Protein AF-A0A971WKT7-F1 (afdb_monomer)

Mean predicted aligned error: 13.65 Å

Foldseek 3Di:
DDDDDPPPPPPPPDPPPDPPPDDDVCCCQPNPNDPVLVVVLVVLVVVCVVVVVDAAAEEAEQEDAVDPVSVSNVVSVVSCCVPDPGDYHYDYDYDDCPVPPDPPVRVVVVVD

Secondary structure (DSSP, 8-state):
------------------------HHHHHHS---HHHHHHHHHHHHHHHHTT---TT-EEEEE--SSHHHHHHHHHHHHHHHHSS---EEEEE----TTSPPPHHHHHHHT-

pLDDT: mean 78.53, std 17.8, range [31.92, 97.06]

Nearest PDB structures (foldseek):
  1d6n-assembly1_B  TM=6.398E-01  e=1.473E-01  Homo sapiens
  4ran-assembly1_C  TM=5.803E-01  e=1.684E-01  Homo sapiens
  2jbh-assembly1_A-2  TM=5.579E-01  e=1.377E-01  Homo sapiens
  4ijq-assembly1_A  TM=5.772E-01  e=2.353E-01  Homo sapiens
  5bsk-assembly1_D  TM=5.522E-01  e=8.392E-01  Homo sapiens

Structure (mmCIF, N/CA/C/O backbone):
data_AF-A0A971WKT7-F1
#
_entry.id   AF-A0A971WKT7-F1
#
loop_
_atom_site.group_PDB
_atom_site.id
_atom_site.type_symbol
_atom_site.label_atom_id
_atom_site.label_alt_id
_atom_site.label_comp_id
_atom_site.label_asym_id
_atom_site.label_entity_id
_atom_site.label_seq_id
_atom_site.pdbx_PDB_ins_code
_atom_site.Cartn_x
_atom_site.Cartn_y
_atom_site.Cartn_z
_atom_site.occupancy
_atom_site.B_iso_or_equiv
_atom_site.auth_seq_id
_atom_site.auth_comp_id
_atom_site.auth_asym_id
_atom_site.auth_atom_id
_atom_site.pdbx_PDB_model_num
ATOM 1 N N . MET A 1 1 ? 67.780 -7.433 33.892 1.00 41.50 1 MET A N 1
ATOM 2 C CA . MET A 1 1 ? 67.416 -8.647 33.130 1.00 41.50 1 MET A CA 1
ATOM 3 C C . MET A 1 1 ? 66.426 -9.408 33.994 1.00 41.50 1 MET A C 1
ATOM 5 O O . MET A 1 1 ? 66.825 -9.825 35.065 1.00 41.50 1 MET A O 1
ATOM 9 N N . ASN A 1 2 ? 65.127 -9.463 33.709 1.00 31.92 2 ASN A N 1
ATOM 10 C CA . ASN A 1 2 ? 64.453 -9.493 32.412 1.00 31.92 2 ASN A CA 1
ATOM 11 C C . ASN A 1 2 ? 63.152 -8.670 32.447 1.00 31.92 2 ASN A C 1
ATOM 13 O O . ASN A 1 2 ? 62.370 -8.801 33.381 1.00 31.92 2 ASN A O 1
ATOM 17 N N . ASN A 1 3 ? 62.950 -7.832 31.425 1.00 37.56 3 ASN A N 1
ATOM 18 C CA . ASN A 1 3 ? 61.650 -7.255 31.089 1.00 37.56 3 ASN A CA 1
ATOM 19 C C . ASN A 1 3 ? 60.858 -8.331 30.342 1.00 37.56 3 ASN A C 1
ATOM 21 O O . ASN A 1 3 ? 61.210 -8.657 29.207 1.00 37.56 3 ASN A O 1
ATOM 25 N N . GLU A 1 4 ? 59.807 -8.869 30.951 1.00 45.12 4 GLU A N 1
ATOM 26 C CA . GLU A 1 4 ? 58.805 -9.639 30.218 1.00 45.12 4 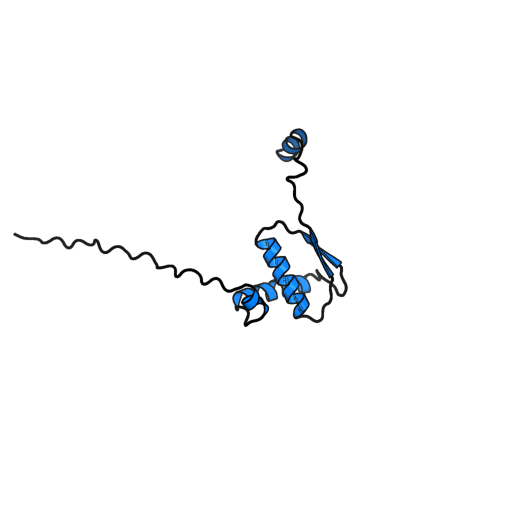GLU A CA 1
ATOM 27 C C . GLU A 1 4 ? 57.787 -8.664 29.624 1.00 45.12 4 GLU A C 1
ATOM 29 O O . GLU A 1 4 ? 57.095 -7.926 30.324 1.00 45.12 4 GLU A O 1
ATOM 34 N N . PHE A 1 5 ? 57.779 -8.610 28.296 1.00 43.50 5 PHE A N 1
ATOM 35 C CA . PHE A 1 5 ? 56.842 -7.844 27.494 1.00 43.50 5 PHE A CA 1
ATOM 36 C C . PHE A 1 5 ? 55.420 -8.366 27.732 1.00 43.50 5 PHE A C 1
ATOM 38 O O . PHE A 1 5 ? 55.121 -9.528 27.462 1.00 43.50 5 PHE A O 1
ATOM 45 N N . ILE A 1 6 ? 54.534 -7.496 28.217 1.00 48.16 6 ILE A N 1
ATOM 46 C CA . ILE A 1 6 ? 53.091 -7.738 28.222 1.00 48.16 6 ILE A CA 1
ATOM 47 C C . ILE A 1 6 ? 52.623 -7.632 26.765 1.00 48.16 6 ILE A C 1
ATOM 49 O O . ILE A 1 6 ? 52.481 -6.531 26.232 1.00 48.16 6 ILE A O 1
ATOM 53 N N . ASN A 1 7 ? 52.429 -8.774 26.104 1.00 43.47 7 ASN A N 1
ATOM 54 C CA . ASN A 1 7 ? 51.793 -8.833 24.790 1.00 43.47 7 ASN A CA 1
ATOM 55 C C . ASN A 1 7 ? 50.299 -8.519 24.950 1.00 43.47 7 ASN A C 1
ATOM 57 O O . ASN A 1 7 ? 49.538 -9.325 25.483 1.00 43.47 7 ASN A O 1
ATOM 61 N N . ASN A 1 8 ? 49.881 -7.343 24.479 1.00 51.91 8 ASN A N 1
ATOM 62 C CA . ASN A 1 8 ? 48.479 -6.931 24.369 1.00 51.91 8 ASN A CA 1
ATOM 63 C C . ASN A 1 8 ? 47.825 -7.511 23.101 1.00 51.91 8 ASN A C 1
ATOM 65 O O . ASN A 1 8 ? 47.218 -6.779 22.325 1.00 51.91 8 ASN A O 1
ATOM 69 N N . ASP A 1 9 ? 47.925 -8.825 22.909 1.00 53.88 9 ASP A N 1
ATOM 70 C CA . ASP A 1 9 ? 47.273 -9.544 21.807 1.00 53.88 9 ASP A CA 1
ATOM 71 C C . ASP A 1 9 ? 46.014 -10.269 22.298 1.00 53.88 9 ASP A C 1
ATOM 73 O O . ASP A 1 9 ? 45.772 -11.432 21.980 1.00 53.88 9 ASP A O 1
ATOM 77 N N . THR A 1 10 ? 45.189 -9.588 23.097 1.00 53.12 10 THR A N 1
ATOM 78 C CA . THR A 1 10 ? 43.799 -10.016 23.269 1.00 53.12 10 THR A CA 1
ATOM 79 C C . THR A 1 10 ? 43.060 -9.587 22.005 1.00 53.12 10 THR A C 1
ATOM 81 O O . THR A 1 10 ? 42.936 -8.379 21.778 1.00 53.12 10 THR A O 1
ATOM 84 N N . PRO A 1 11 ? 42.559 -10.511 21.166 1.00 43.59 11 PRO A N 1
ATOM 85 C CA . PRO A 1 11 ? 41.727 -10.124 20.040 1.00 43.59 11 PRO A CA 1
ATOM 86 C C . PRO A 1 11 ? 40.529 -9.366 20.604 1.00 43.59 11 PRO A C 1
ATOM 88 O O . PRO A 1 11 ? 39.839 -9.874 21.492 1.00 43.59 11 PRO A O 1
ATOM 91 N N . LEU A 1 12 ? 40.284 -8.150 20.112 1.00 49.31 12 LEU A N 1
ATOM 92 C CA . LEU A 1 12 ? 38.990 -7.508 20.292 1.00 49.31 12 LEU A CA 1
ATOM 93 C C . LEU A 1 12 ? 37.963 -8.498 19.747 1.00 49.31 12 LEU A C 1
ATOM 95 O O . LEU A 1 12 ? 37.916 -8.732 18.541 1.00 49.31 12 LEU A O 1
ATOM 99 N N . THR A 1 13 ? 37.210 -9.146 20.635 1.00 53.44 13 THR A N 1
ATOM 100 C CA . THR A 1 13 ? 36.117 -10.021 20.230 1.00 53.44 13 THR A CA 1
ATOM 101 C C . THR A 1 13 ? 35.190 -9.174 19.380 1.00 53.44 13 THR A C 1
ATOM 103 O O . THR A 1 13 ? 34.610 -8.208 19.886 1.00 53.44 13 THR A O 1
ATOM 106 N N . GLU A 1 14 ? 35.105 -9.496 18.090 1.00 52.12 14 GLU A N 1
ATOM 107 C CA . GLU A 1 14 ? 34.116 -8.913 17.196 1.00 52.12 14 GLU A CA 1
ATOM 108 C C . GLU A 1 14 ? 32.759 -8.956 17.909 1.00 52.12 14 GLU A C 1
ATOM 110 O O . GLU A 1 14 ? 32.457 -9.970 18.555 1.00 52.12 14 GLU A O 1
ATOM 115 N N . PRO A 1 15 ? 31.953 -7.877 17.866 1.00 50.94 15 PRO A N 1
ATOM 116 C CA . PRO A 1 15 ? 30.615 -7.924 18.427 1.00 50.94 15 PRO A CA 1
ATOM 117 C C . PRO A 1 15 ? 29.917 -9.120 17.789 1.00 50.94 15 PRO A C 1
ATOM 119 O O . PRO A 1 15 ? 29.717 -9.154 16.573 1.00 50.94 15 PRO A O 1
ATOM 122 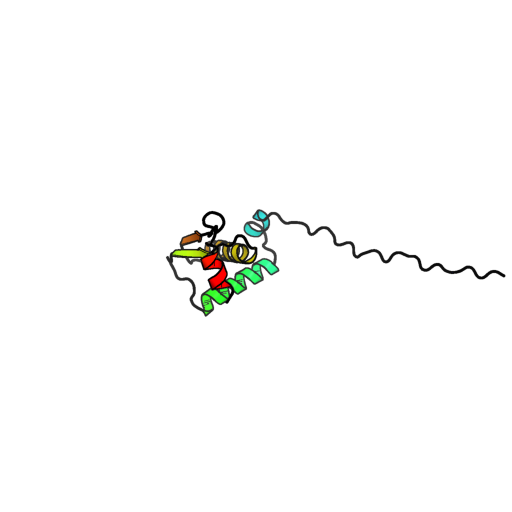N N . GLN A 1 16 ? 29.616 -10.133 18.605 1.00 48.66 16 GLN A N 1
ATOM 123 C CA . GLN A 1 16 ? 28.863 -11.287 18.157 1.00 48.66 16 GLN A CA 1
ATOM 124 C C . GLN A 1 16 ? 27.473 -10.775 17.802 1.00 48.66 16 GLN A C 1
ATOM 126 O O . GLN A 1 16 ? 26.606 -10.627 18.660 1.00 48.66 16 GLN A O 1
ATOM 131 N N . ASN A 1 17 ? 27.289 -10.428 16.531 1.00 55.09 17 ASN A N 1
ATOM 132 C CA . ASN A 1 17 ? 25.982 -10.212 15.953 1.00 55.09 17 ASN A CA 1
ATOM 133 C C . ASN A 1 17 ? 25.274 -11.564 16.050 1.00 55.09 17 ASN A C 1
ATOM 135 O O . ASN A 1 17 ? 25.490 -12.438 15.208 1.00 55.09 17 ASN A O 1
ATOM 139 N N . GLU A 1 18 ? 24.490 -11.762 17.114 1.00 56.88 18 GLU A N 1
ATOM 140 C CA . GLU A 1 18 ? 23.548 -12.874 17.183 1.00 56.88 18 GLU A CA 1
ATOM 141 C C . GLU A 1 18 ? 22.792 -12.916 15.850 1.00 56.88 18 GLU A C 1
ATOM 143 O O . GLU A 1 18 ? 22.343 -11.867 15.369 1.00 56.88 18 GLU A O 1
ATOM 148 N N . PRO A 1 19 ? 22.682 -14.090 15.207 1.00 51.09 19 PRO A N 1
ATOM 149 C CA . PRO A 1 19 ? 22.010 -14.188 13.927 1.00 51.09 19 PRO A CA 1
ATOM 150 C C . PRO A 1 19 ? 20.582 -13.685 14.113 1.00 51.09 19 PRO A C 1
ATOM 152 O O . PRO A 1 19 ? 19.813 -14.263 14.881 1.00 51.09 19 PRO A O 1
ATOM 155 N N . GLU A 1 20 ? 20.254 -12.587 13.429 1.00 59.88 20 GLU A N 1
ATOM 156 C CA . GLU A 1 20 ? 18.939 -11.957 13.457 1.00 59.88 20 GLU A CA 1
ATOM 157 C C . GLU A 1 20 ? 17.871 -13.044 13.294 1.00 59.88 20 GLU A C 1
ATOM 159 O O . GLU A 1 20 ? 17.747 -13.679 12.239 1.00 59.88 20 GLU A O 1
ATOM 164 N N . LYS A 1 21 ? 17.148 -13.332 14.381 1.00 63.03 21 LYS A N 1
ATOM 165 C CA . LYS A 1 21 ? 16.188 -14.430 14.428 1.00 63.03 21 LYS A CA 1
ATOM 166 C C . LYS A 1 21 ? 15.050 -14.090 13.472 1.00 63.03 21 LYS A C 1
ATOM 168 O O . LYS A 1 21 ? 14.174 -13.287 13.785 1.00 63.03 21 LYS A O 1
ATOM 173 N N . LYS A 1 22 ? 15.083 -14.675 12.273 1.00 58.38 22 LYS A N 1
ATOM 174 C CA . LYS A 1 22 ? 14.074 -14.440 11.236 1.00 58.38 22 LYS A CA 1
ATOM 175 C C . LYS A 1 22 ? 12.725 -14.950 11.732 1.00 58.38 22 LYS A C 1
ATOM 177 O O . LYS A 1 22 ? 12.472 -16.152 11.728 1.00 58.38 22 LYS A O 1
ATOM 182 N N . HIS A 1 23 ? 11.865 -14.034 12.161 1.00 63.38 23 HIS A N 1
ATOM 183 C CA . HIS A 1 23 ? 10.487 -14.361 12.500 1.00 63.38 23 HIS A CA 1
ATOM 184 C C . HIS A 1 23 ? 9.735 -14.798 11.234 1.00 63.38 23 HIS A C 1
ATOM 186 O O . HIS A 1 23 ? 9.789 -14.091 10.221 1.00 63.38 23 HIS A O 1
ATOM 192 N N . PRO A 1 24 ? 9.017 -15.934 11.260 1.00 70.62 24 PRO A N 1
ATOM 193 C CA . PRO A 1 24 ? 8.122 -16.313 10.177 1.00 70.62 24 PRO A CA 1
ATOM 194 C C . PRO A 1 24 ? 7.132 -15.180 9.870 1.00 70.62 24 PRO A C 1
ATOM 196 O O . PRO A 1 24 ? 6.494 -14.635 10.769 1.00 70.62 24 PRO A O 1
ATOM 199 N N . TYR A 1 25 ? 6.948 -14.837 8.591 1.00 67.25 25 TYR A N 1
ATOM 200 C CA . TYR A 1 25 ? 6.033 -13.756 8.181 1.00 67.25 25 TYR A CA 1
ATOM 201 C C . TYR A 1 25 ? 4.591 -13.980 8.670 1.00 67.25 25 TYR A C 1
ATOM 203 O O . TYR A 1 25 ? 3.846 -13.029 8.894 1.00 67.25 25 TYR A O 1
ATOM 211 N N . GLN A 1 26 ? 4.205 -15.242 8.866 1.00 66.88 26 GLN A N 1
ATOM 212 C CA . GLN A 1 26 ? 2.907 -15.631 9.404 1.00 66.88 26 GLN A CA 1
ATOM 213 C C . GLN A 1 26 ? 2.737 -15.161 10.853 1.00 66.88 26 GLN A C 1
ATOM 215 O O . GLN A 1 26 ? 1.678 -14.644 11.191 1.00 66.88 26 GLN A O 1
ATOM 220 N N . GLU A 1 27 ? 3.776 -15.236 11.687 1.00 69.94 27 GLU A N 1
ATOM 221 C CA . GLU A 1 27 ? 3.736 -14.719 13.061 1.00 69.94 27 GLU A CA 1
ATOM 222 C C . GLU A 1 27 ? 3.613 -13.193 13.088 1.00 69.94 27 GLU A C 1
ATOM 224 O O . GLU A 1 27 ? 2.888 -12.649 13.914 1.00 69.94 27 GLU A O 1
ATOM 229 N N . LEU A 1 28 ? 4.239 -12.488 12.139 1.00 66.00 28 LEU A N 1
ATOM 230 C CA . LEU A 1 28 ? 4.110 -11.029 12.021 1.00 66.00 28 LEU A CA 1
ATOM 231 C C . LEU A 1 28 ? 2.681 -10.587 11.662 1.00 66.00 28 LEU A C 1
ATOM 233 O O . LEU A 1 28 ? 2.269 -9.481 12.011 1.00 66.00 28 LEU A O 1
ATOM 237 N N . ILE A 1 29 ? 1.940 -11.438 10.946 1.00 65.56 29 ILE A N 1
ATOM 238 C CA . ILE A 1 29 ? 0.584 -11.158 10.453 1.00 65.56 29 ILE A CA 1
ATOM 239 C C . ILE A 1 29 ? -0.497 -11.689 11.412 1.00 65.56 29 ILE A C 1
ATOM 241 O O . ILE A 1 29 ? -1.569 -11.087 11.509 1.00 65.56 29 ILE A O 1
ATOM 245 N N . HIS A 1 30 ? -0.243 -12.811 12.091 1.00 66.88 30 HIS A N 1
ATOM 246 C CA . HIS A 1 30 ? -1.214 -13.529 12.928 1.00 66.88 30 HIS A CA 1
ATOM 247 C C . HIS A 1 30 ? -0.919 -13.475 14.436 1.00 66.88 30 HIS A C 1
ATOM 249 O O . HIS A 1 30 ? -1.827 -13.727 15.224 1.00 66.88 30 HIS A O 1
ATOM 255 N N . GLY A 1 31 ? 0.312 -13.159 14.838 1.00 67.31 31 GLY A N 1
ATOM 256 C CA . GLY A 1 31 ? 0.733 -13.006 16.232 1.00 67.31 31 GLY A CA 1
ATOM 257 C C . GLY A 1 31 ? 0.797 -11.543 16.686 1.00 67.31 31 GLY A C 1
ATOM 258 O O . GLY A 1 31 ? 0.190 -10.649 16.090 1.00 67.31 31 GLY A O 1
ATOM 259 N N . SER A 1 32 ? 1.551 -11.277 17.758 1.00 74.31 32 SER A N 1
ATOM 260 C CA . SER A 1 32 ? 1.839 -9.915 18.220 1.00 74.31 32 SER A CA 1
ATOM 261 C C . SER A 1 32 ? 2.831 -9.246 17.270 1.00 74.31 32 SER A C 1
ATOM 263 O O . SER A 1 32 ? 4.036 -9.492 17.329 1.00 74.31 32 SER A O 1
ATOM 265 N N . MET A 1 33 ? 2.316 -8.402 16.382 1.00 81.38 33 MET A N 1
ATOM 266 C CA . MET A 1 33 ? 3.138 -7.649 15.445 1.00 81.38 33 MET A CA 1
ATOM 267 C C . MET A 1 33 ? 4.200 -6.814 16.182 1.00 81.38 33 MET A C 1
ATOM 269 O O . MET A 1 33 ? 3.840 -6.068 17.100 1.00 81.38 33 MET A O 1
ATOM 273 N N . PRO A 1 34 ? 5.482 -6.863 15.769 1.00 87.44 34 PRO A N 1
ATOM 274 C CA . PRO A 1 34 ? 6.524 -6.074 16.406 1.00 87.44 34 PRO A CA 1
ATOM 275 C C . PRO A 1 34 ? 6.195 -4.572 16.404 1.00 87.44 34 PRO A C 1
ATOM 277 O O . PRO A 1 34 ? 5.657 -4.063 15.410 1.00 87.44 34 PRO A O 1
ATOM 280 N N . PRO A 1 35 ? 6.563 -3.820 17.461 1.00 89.19 35 PRO A N 1
ATOM 281 C CA . PRO A 1 35 ? 6.215 -2.402 17.581 1.00 89.19 35 PRO A CA 1
ATOM 282 C C . PRO A 1 35 ? 6.660 -1.545 16.390 1.00 89.19 35 PRO A C 1
ATOM 284 O O . PRO A 1 35 ? 5.948 -0.628 15.976 1.00 89.19 35 PRO A O 1
ATOM 287 N N . TRP A 1 36 ? 7.816 -1.857 15.799 1.00 89.06 36 TRP A N 1
ATOM 288 C CA . TRP A 1 36 ? 8.355 -1.129 14.651 1.00 89.06 36 TRP A CA 1
ATOM 289 C C . TRP A 1 36 ? 7.540 -1.364 13.367 1.00 89.06 36 TRP A C 1
ATOM 291 O O . TRP A 1 36 ? 7.272 -0.404 12.641 1.00 89.06 36 TRP A O 1
ATOM 301 N N . VAL A 1 37 ? 7.050 -2.589 13.129 1.00 89.38 37 VAL A N 1
ATOM 302 C CA . VAL A 1 37 ? 6.141 -2.901 12.007 1.00 89.38 37 VAL A CA 1
ATOM 303 C C . VAL A 1 37 ? 4.813 -2.173 12.203 1.00 89.38 37 VAL A C 1
ATOM 305 O O . VAL A 1 37 ? 4.290 -1.545 11.280 1.00 89.38 37 VAL A O 1
ATOM 308 N N . MET A 1 38 ? 4.282 -2.185 13.427 1.00 89.44 38 MET A N 1
ATOM 309 C CA . MET A 1 38 ? 3.038 -1.483 13.727 1.00 89.44 38 MET A CA 1
ATOM 310 C C . MET A 1 38 ? 3.179 0.033 13.542 1.00 89.44 38 MET A C 1
ATOM 312 O O . MET A 1 38 ? 2.267 0.675 13.012 1.00 89.44 38 MET A O 1
ATOM 316 N N . ARG A 1 39 ? 4.320 0.617 13.931 1.00 93.38 39 ARG A N 1
ATOM 317 C CA . ARG A 1 39 ? 4.624 2.035 13.689 1.00 93.38 39 ARG A CA 1
ATOM 318 C C . ARG A 1 39 ? 4.649 2.350 12.194 1.00 93.38 39 ARG A C 1
ATOM 320 O O . ARG A 1 39 ? 4.058 3.352 11.794 1.00 93.38 39 ARG A O 1
ATOM 327 N N . PHE A 1 40 ? 5.271 1.492 11.387 1.00 94.25 40 PHE A N 1
ATOM 328 C CA . PHE A 1 40 ? 5.282 1.622 9.930 1.00 94.25 40 PHE A CA 1
ATOM 329 C C . PHE A 1 40 ? 3.858 1.632 9.354 1.00 94.25 40 PHE A C 1
ATOM 331 O O . PHE A 1 40 ? 3.467 2.606 8.713 1.00 94.25 40 PHE A O 1
ATOM 338 N N . ILE A 1 41 ? 3.033 0.634 9.687 1.00 92.56 41 ILE A N 1
ATOM 339 C CA . ILE A 1 41 ? 1.654 0.524 9.176 1.00 92.56 41 ILE A CA 1
ATOM 340 C C . ILE A 1 41 ? 0.787 1.710 9.612 1.00 92.56 41 ILE A C 1
ATO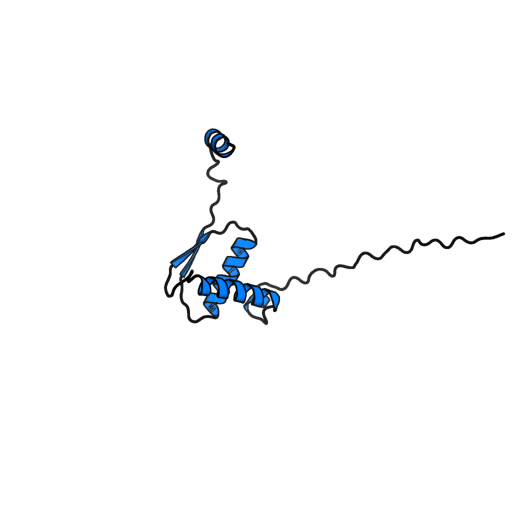M 342 O O . ILE A 1 41 ? 0.021 2.251 8.809 1.00 92.56 41 ILE A O 1
ATOM 346 N N . LYS A 1 42 ? 0.912 2.156 10.870 1.00 92.62 42 LYS A N 1
ATOM 347 C CA . LYS A 1 42 ? 0.211 3.354 11.360 1.00 92.62 42 LYS A CA 1
ATOM 348 C C . LYS A 1 42 ? 0.653 4.613 10.608 1.00 92.62 42 LYS A C 1
ATOM 350 O O . LYS A 1 42 ? -0.196 5.447 10.298 1.00 92.62 42 LYS A O 1
ATOM 355 N N . GLY A 1 43 ? 1.940 4.739 10.284 1.00 96.06 43 GLY A N 1
ATOM 356 C CA . GLY A 1 43 ? 2.486 5.844 9.491 1.00 96.06 43 GLY A CA 1
ATOM 357 C C . GLY A 1 43 ? 1.944 5.874 8.060 1.00 96.06 43 GLY A C 1
ATOM 358 O O . GLY A 1 43 ? 1.414 6.901 7.624 1.00 96.06 43 GLY A O 1
ATOM 359 N N . THR A 1 44 ? 1.979 4.736 7.360 1.00 94.94 44 THR A N 1
ATOM 360 C CA . THR A 1 44 ? 1.355 4.576 6.033 1.00 94.94 44 THR A CA 1
ATOM 361 C C . THR A 1 44 ? -0.123 4.946 6.094 1.00 94.94 44 THR A C 1
ATOM 363 O O . THR A 1 44 ? -0.636 5.712 5.282 1.00 94.94 44 THR A O 1
ATOM 366 N N . GLY A 1 45 ? -0.802 4.454 7.124 1.00 92.56 45 GLY A N 1
ATOM 367 C CA . GLY A 1 45 ? -2.210 4.691 7.340 1.00 92.56 45 GLY A CA 1
ATOM 368 C C . GLY A 1 45 ? -2.600 6.140 7.617 1.00 92.56 45 GLY A C 1
ATOM 369 O O . GLY A 1 45 ? -3.651 6.590 7.153 1.00 92.56 45 GLY A O 1
ATOM 370 N N . ARG A 1 46 ? -1.766 6.860 8.374 1.00 95.06 46 ARG A N 1
ATOM 371 C CA . ARG A 1 46 ? -1.916 8.299 8.607 1.00 95.06 46 ARG A CA 1
ATOM 372 C C . ARG A 1 46 ? -1.790 9.050 7.291 1.00 95.06 46 ARG A C 1
ATOM 374 O O . ARG A 1 46 ? -2.681 9.819 6.976 1.00 95.06 46 ARG A O 1
ATOM 381 N N . THR A 1 47 ? -0.755 8.753 6.512 1.00 96.69 47 THR A N 1
ATOM 382 C CA . THR A 1 47 ? -0.497 9.386 5.208 1.00 96.69 47 THR A CA 1
ATOM 383 C C . THR A 1 47 ? -1.680 9.211 4.258 1.00 96.69 47 THR A C 1
ATOM 385 O O . THR A 1 47 ? -2.205 10.196 3.749 1.00 96.69 47 THR A O 1
ATOM 388 N N . ILE A 1 48 ? -2.173 7.977 4.102 1.00 93.88 48 ILE A N 1
ATOM 389 C CA . ILE A 1 48 ? -3.341 7.682 3.257 1.00 93.88 48 ILE A CA 1
ATOM 390 C C . ILE A 1 48 ? -4.559 8.515 3.671 1.00 93.88 48 ILE A C 1
ATOM 392 O O . ILE A 1 48 ? -5.267 9.013 2.805 1.00 93.88 48 ILE A O 1
ATOM 396 N N . ASN A 1 49 ? -4.805 8.669 4.977 1.00 92.00 49 ASN A N 1
ATOM 397 C CA . ASN A 1 49 ? -5.938 9.449 5.476 1.00 92.00 49 ASN A CA 1
ATOM 398 C C . ASN A 1 49 ? -5.720 10.960 5.292 1.00 92.00 49 ASN A C 1
ATOM 400 O O . ASN A 1 49 ? -6.585 11.652 4.773 1.00 92.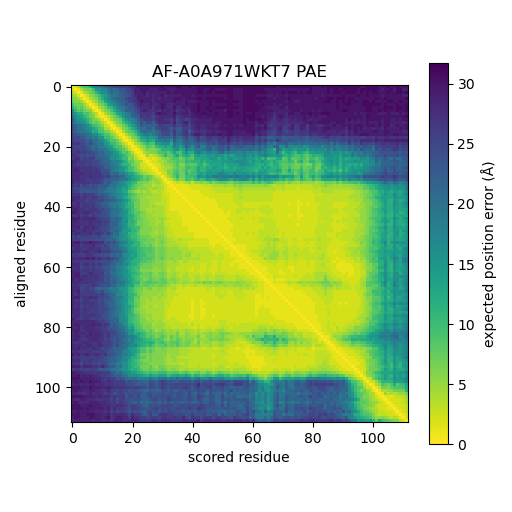00 49 ASN A O 1
ATOM 404 N N . THR A 1 50 ? -4.538 11.463 5.660 1.00 97.06 50 THR A N 1
ATOM 405 C CA . THR A 1 50 ? -4.167 12.880 5.544 1.00 97.06 50 THR A CA 1
ATOM 406 C C . THR A 1 50 ? -4.302 13.389 4.114 1.00 97.06 50 THR A C 1
ATOM 408 O O . THR A 1 50 ? -4.786 14.497 3.913 1.00 97.06 50 THR A O 1
ATOM 411 N N . PHE A 1 51 ? -3.910 12.579 3.132 1.00 96.94 51 PHE A N 1
ATOM 412 C CA . PHE A 1 51 ? -3.967 12.952 1.720 1.00 96.94 51 PHE A CA 1
ATOM 413 C C . PHE A 1 51 ? -5.163 12.353 0.976 1.00 96.94 51 PHE A C 1
ATOM 415 O O . PHE A 1 51 ? -5.224 12.477 -0.241 1.00 96.94 51 PHE A O 1
ATOM 422 N N . SER A 1 52 ? -6.102 11.707 1.680 1.00 94.06 52 SER A N 1
ATOM 423 C CA . SER A 1 52 ? -7.287 11.073 1.080 1.00 94.06 52 SER A CA 1
ATOM 424 C C . SER A 1 52 ? -6.951 10.195 -0.136 1.00 94.06 52 SER A C 1
ATOM 426 O O . SER A 1 52 ? -7.570 10.304 -1.183 1.00 94.06 52 SER A O 1
ATOM 428 N N . MET A 1 53 ? -5.926 9.344 -0.016 1.00 94.44 53 MET A N 1
ATOM 429 C CA . MET A 1 53 ? -5.376 8.603 -1.163 1.00 94.44 53 MET A CA 1
ATOM 430 C C . MET A 1 53 ? -6.195 7.375 -1.574 1.00 94.44 53 MET A C 1
ATOM 432 O O . MET A 1 53 ? -6.004 6.872 -2.675 1.00 94.44 53 MET A O 1
ATOM 436 N N . ILE A 1 54 ? -6.995 6.815 -0.659 1.00 93.88 54 ILE A N 1
ATOM 437 C CA . ILE A 1 54 ? -7.759 5.578 -0.880 1.00 93.88 54 ILE A CA 1
ATOM 438 C C . ILE A 1 54 ? -9.145 5.735 -0.263 1.00 93.88 54 ILE A C 1
ATOM 440 O O . ILE A 1 54 ? -9.263 6.031 0.932 1.00 93.88 54 ILE A O 1
ATOM 444 N N . HIS A 1 55 ? -10.172 5.460 -1.058 1.00 91.62 55 HIS A N 1
ATOM 445 C CA . HIS A 1 55 ? -11.575 5.588 -0.693 1.00 91.62 55 HIS A CA 1
ATOM 446 C C . HIS A 1 55 ? -12.295 4.236 -0.572 1.00 91.62 55 HIS A C 1
ATOM 448 O O . HIS A 1 55 ? -11.807 3.175 -0.972 1.00 91.62 55 HIS A O 1
ATOM 454 N N . GLN A 1 56 ? -13.492 4.282 0.015 1.00 92.62 56 GLN A N 1
ATOM 455 C CA . GLN A 1 56 ? -14.375 3.125 0.137 1.00 92.62 56 GLN A CA 1
ATOM 456 C C . GLN A 1 56 ? -14.774 2.603 -1.251 1.00 92.62 56 GLN A C 1
ATOM 458 O O . GLN A 1 56 ? -15.155 3.367 -2.133 1.00 92.62 56 GLN A O 1
ATOM 463 N N . ASN A 1 57 ? -14.743 1.282 -1.403 1.00 93.50 57 ASN A N 1
ATOM 464 C CA . ASN A 1 57 ? -15.065 0.510 -2.603 1.00 93.50 57 ASN A CA 1
ATOM 465 C C . ASN A 1 57 ? -14.183 0.804 -3.828 1.00 93.50 57 ASN A C 1
ATOM 467 O O . ASN A 1 57 ? -14.530 0.431 -4.949 1.00 93.50 57 ASN A O 1
ATOM 471 N N . GLU A 1 58 ? -13.021 1.422 -3.628 1.00 94.44 58 GLU A N 1
ATOM 472 C CA . GLU A 1 58 ? -12.107 1.756 -4.716 1.00 94.44 58 GLU A CA 1
ATOM 473 C C . GLU A 1 58 ? -11.349 0.525 -5.252 1.00 94.44 58 GLU A C 1
ATOM 475 O O . GLU A 1 58 ? -11.175 -0.493 -4.567 1.00 94.44 58 GLU A O 1
ATOM 480 N N . ARG A 1 59 ? -10.892 0.606 -6.509 1.00 95.38 59 ARG A N 1
ATOM 481 C CA . ARG A 1 59 ? -10.048 -0.405 -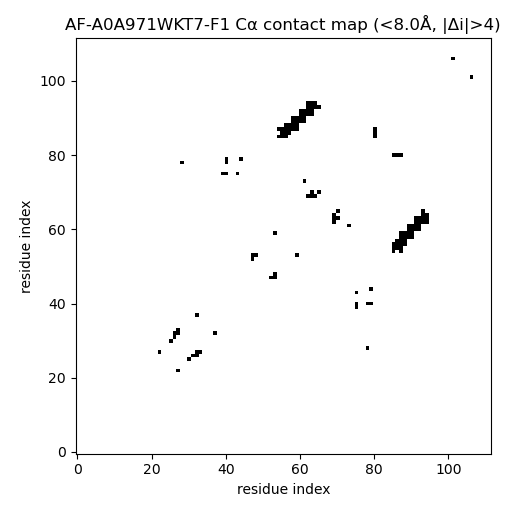7.160 1.00 95.38 59 ARG A CA 1
ATOM 482 C C . ARG A 1 59 ? -8.620 0.119 -7.284 1.00 95.38 59 ARG A C 1
ATOM 484 O O . ARG A 1 59 ? -8.297 0.845 -8.215 1.00 95.38 59 ARG A O 1
ATOM 491 N N . LEU A 1 60 ? -7.763 -0.302 -6.365 1.00 94.38 60 LEU A N 1
ATOM 492 C CA . LEU A 1 60 ? -6.358 0.071 -6.313 1.00 94.38 60 LEU A CA 1
ATOM 493 C C . LEU A 1 60 ? -5.510 -0.837 -7.219 1.00 94.38 60 LEU A C 1
ATOM 495 O O . LEU A 1 60 ? -5.539 -2.066 -7.079 1.00 94.38 60 LEU A O 1
ATOM 499 N N . LEU A 1 61 ? -4.717 -0.235 -8.107 1.00 96.56 61 LEU A N 1
ATOM 500 C CA . LEU A 1 61 ? -3.661 -0.917 -8.855 1.00 96.56 61 LEU A CA 1
ATOM 501 C C . LEU A 1 61 ? -2.303 -0.566 -8.239 1.00 96.56 61 LEU A C 1
ATOM 503 O O . LEU A 1 61 ? -1.883 0.587 -8.261 1.00 96.56 61 LEU A O 1
ATOM 507 N N . LEU A 1 62 ? -1.619 -1.561 -7.684 1.00 95.69 62 LEU A N 1
ATOM 508 C CA . LEU A 1 62 ? -0.308 -1.407 -7.069 1.00 95.69 62 LEU A CA 1
ATOM 509 C C . LEU A 1 62 ? 0.785 -1.841 -8.047 1.00 95.69 62 LEU A C 1
ATOM 511 O O . LEU A 1 62 ? 0.854 -3.010 -8.421 1.00 95.69 62 LEU A O 1
ATOM 515 N N . GLY A 1 63 ? 1.668 -0.916 -8.418 1.00 96.00 63 GLY A N 1
ATOM 516 C CA . GLY A 1 63 ? 2.904 -1.250 -9.123 1.00 96.00 63 GLY A CA 1
ATOM 517 C C . GLY A 1 63 ? 3.881 -1.976 -8.196 1.00 96.00 63 GLY A C 1
ATOM 518 O O . GLY A 1 63 ? 4.235 -1.457 -7.137 1.00 96.00 63 GLY A O 1
ATOM 519 N N . VAL A 1 64 ? 4.322 -3.169 -8.589 1.00 95.75 64 VAL A N 1
ATOM 520 C CA . VAL A 1 64 ? 5.267 -3.996 -7.832 1.00 95.75 64 VAL A CA 1
ATOM 521 C C . VAL A 1 64 ? 6.526 -4.201 -8.661 1.00 95.75 64 VAL A C 1
ATOM 523 O O . VAL A 1 64 ? 6.484 -4.800 -9.731 1.00 95.75 64 VAL A O 1
ATOM 526 N N . SER A 1 65 ? 7.658 -3.720 -8.149 1.00 92.56 65 SER A N 1
ATOM 527 C CA . SER A 1 65 ? 8.969 -3.897 -8.785 1.00 92.56 65 SER A CA 1
ATOM 528 C C . SER A 1 65 ? 9.679 -5.180 -8.349 1.00 92.56 65 SER A C 1
ATOM 530 O O . SER A 1 65 ? 10.698 -5.541 -8.922 1.00 92.56 65 SER A O 1
ATOM 532 N N . GLY A 1 66 ? 9.179 -5.846 -7.302 1.00 89.19 66 GLY A N 1
ATOM 533 C CA . GLY A 1 66 ? 9.864 -6.957 -6.631 1.00 89.19 66 GLY A CA 1
ATOM 534 C C . GLY A 1 66 ? 10.856 -6.493 -5.559 1.00 89.19 66 GLY A C 1
ATOM 535 O O . GLY A 1 66 ? 11.389 -7.308 -4.813 1.00 89.19 66 GLY A O 1
ATOM 536 N N . GLY A 1 67 ? 11.069 -5.180 -5.429 1.00 92.69 67 GLY A N 1
ATOM 537 C CA . GLY A 1 67 ? 11.890 -4.602 -4.373 1.00 92.69 67 GLY A CA 1
ATOM 538 C C . GLY A 1 67 ? 11.169 -4.530 -3.025 1.00 92.69 67 GLY A C 1
ATOM 539 O O . GLY A 1 67 ? 9.935 -4.472 -2.955 1.00 92.69 67 GLY A O 1
ATOM 540 N N . LYS A 1 68 ? 11.967 -4.442 -1.954 1.00 95.06 68 LYS A N 1
ATOM 541 C CA . LYS A 1 68 ? 11.505 -4.350 -0.558 1.00 95.06 68 LYS A CA 1
ATOM 542 C C . LYS A 1 68 ? 10.456 -3.257 -0.332 1.00 95.06 68 LYS A C 1
ATOM 544 O O . LYS A 1 68 ? 9.499 -3.487 0.391 1.00 95.06 68 LYS A O 1
ATOM 549 N N . ASP A 1 69 ? 10.591 -2.108 -0.990 1.00 94.81 69 ASP A N 1
ATOM 550 C CA . ASP A 1 69 ? 9.723 -0.948 -0.764 1.00 94.81 69 ASP A CA 1
ATOM 551 C C . ASP A 1 69 ? 8.306 -1.193 -1.307 1.00 94.81 69 ASP A C 1
ATOM 553 O O . ASP A 1 69 ? 7.313 -0.976 -0.611 1.00 94.81 69 ASP A O 1
ATOM 557 N N . SER A 1 70 ? 8.203 -1.749 -2.520 1.00 95.44 70 SER A N 1
ATOM 558 C CA . SER A 1 70 ? 6.913 -2.102 -3.128 1.00 95.44 70 SER A CA 1
ATOM 559 C C . SER A 1 70 ? 6.198 -3.226 -2.370 1.00 95.44 70 SER A C 1
ATOM 561 O O . SER A 1 70 ? 4.981 -3.177 -2.180 1.00 95.44 70 SER A O 1
ATOM 563 N N . LEU A 1 71 ? 6.958 -4.203 -1.863 1.00 95.06 71 LEU A N 1
ATOM 564 C CA . LEU A 1 71 ? 6.425 -5.298 -1.053 1.00 95.06 71 LEU A CA 1
ATOM 565 C C . LEU A 1 71 ? 6.027 -4.834 0.354 1.00 95.06 71 LEU A C 1
ATOM 567 O O . LEU A 1 71 ? 4.993 -5.263 0.863 1.00 95.06 71 LEU A O 1
ATOM 571 N N . ALA A 1 72 ? 6.783 -3.919 0.964 1.00 94.12 72 ALA A N 1
ATOM 572 C CA . ALA A 1 72 ? 6.431 -3.314 2.245 1.00 94.12 72 ALA A CA 1
ATOM 573 C C . ALA A 1 72 ? 5.134 -2.499 2.141 1.00 94.12 72 ALA A C 1
ATOM 575 O O . ALA A 1 72 ? 4.270 -2.598 3.015 1.00 94.12 72 ALA A O 1
ATOM 576 N N . LEU A 1 73 ? 4.952 -1.745 1.050 1.00 95.12 73 LEU A N 1
ATOM 577 C CA . LEU A 1 73 ? 3.697 -1.046 0.777 1.00 95.12 73 LEU A CA 1
ATOM 578 C C . LEU A 1 73 ? 2.533 -2.030 0.580 1.00 95.12 73 LEU A C 1
ATO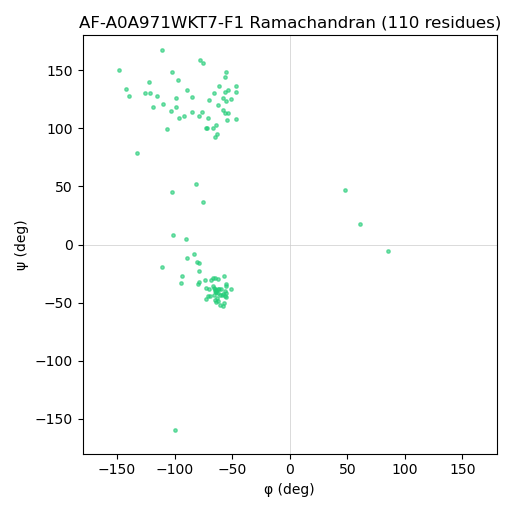M 580 O O . LEU A 1 73 ? 1.479 -1.852 1.195 1.00 95.12 73 LEU A O 1
ATOM 584 N N . ALA A 1 74 ? 2.727 -3.093 -0.210 1.00 94.31 74 ALA A N 1
ATOM 585 C CA . ALA A 1 74 ? 1.724 -4.145 -0.397 1.00 94.31 74 ALA A CA 1
ATOM 586 C C . ALA A 1 74 ? 1.300 -4.773 0.942 1.00 94.31 74 ALA A C 1
ATOM 588 O O . ALA A 1 74 ? 0.105 -4.940 1.209 1.00 94.31 74 ALA A O 1
ATOM 589 N N . LEU A 1 75 ? 2.276 -5.063 1.807 1.00 92.06 75 LEU A N 1
ATOM 590 C CA . LEU A 1 75 ? 2.051 -5.595 3.145 1.00 92.06 75 LEU A CA 1
ATOM 591 C C . LEU A 1 75 ? 1.223 -4.623 3.995 1.00 92.06 75 LEU A C 1
ATOM 593 O O . LEU A 1 75 ? 0.182 -5.018 4.524 1.00 92.06 75 LEU A O 1
ATOM 597 N N . ALA A 1 76 ? 1.623 -3.351 4.078 1.00 92.75 76 ALA A N 1
ATOM 598 C CA . ALA A 1 76 ? 0.914 -2.345 4.870 1.00 92.75 76 ALA A CA 1
ATOM 599 C C . ALA A 1 76 ? -0.547 -2.172 4.431 1.00 92.75 76 ALA A C 1
ATOM 601 O O . ALA A 1 76 ? -1.444 -2.124 5.278 1.00 92.75 76 ALA A O 1
ATOM 602 N N . LEU A 1 77 ? -0.799 -2.129 3.120 1.00 92.88 77 LEU A N 1
ATOM 603 C CA . LEU A 1 77 ? -2.151 -2.047 2.568 1.00 92.88 77 LEU A CA 1
ATOM 604 C C . LEU A 1 77 ? -2.963 -3.307 2.898 1.00 92.88 77 LEU A C 1
ATOM 606 O O . LEU A 1 77 ? -4.071 -3.207 3.427 1.00 92.88 77 LEU A O 1
ATOM 610 N N . SER A 1 78 ? -2.392 -4.498 2.690 1.00 90.19 78 SER A N 1
ATOM 611 C CA . SER A 1 78 ? -3.078 -5.766 2.978 1.00 90.19 78 SER A CA 1
ATOM 612 C C . SER A 1 78 ? -3.518 -5.890 4.443 1.00 90.19 78 SER A C 1
ATOM 614 O O . SER A 1 78 ? -4.658 -6.275 4.716 1.00 90.19 78 SER A O 1
ATOM 616 N N . ILE A 1 79 ? -2.659 -5.484 5.384 1.00 89.19 79 ILE A N 1
ATOM 617 C CA . ILE A 1 79 ? -2.955 -5.504 6.819 1.00 89.19 79 ILE A CA 1
ATOM 618 C C . ILE A 1 79 ? -4.009 -4.453 7.159 1.00 89.19 79 ILE A C 1
ATOM 620 O O . ILE A 1 79 ? -4.977 -4.742 7.863 1.00 89.19 79 ILE A O 1
ATOM 624 N N . ARG A 1 80 ? -3.874 -3.238 6.619 1.00 88.25 80 ARG A N 1
ATOM 625 C CA . ARG A 1 80 ? -4.834 -2.154 6.849 1.00 88.25 80 ARG A CA 1
ATOM 626 C C . ARG A 1 80 ? -6.242 -2.532 6.383 1.00 88.25 80 ARG A C 1
ATOM 628 O O . ARG A 1 80 ? -7.197 -2.211 7.083 1.00 88.25 80 ARG A O 1
ATOM 635 N N . ARG A 1 81 ? -6.368 -3.254 5.261 1.00 87.31 81 ARG A N 1
ATOM 636 C CA . ARG A 1 81 ? -7.655 -3.784 4.771 1.00 87.31 81 ARG A CA 1
ATOM 637 C C . ARG A 1 81 ? -8.299 -4.772 5.750 1.00 87.31 81 ARG A C 1
ATOM 639 O O . ARG A 1 81 ? -9.515 -4.882 5.781 1.00 87.31 81 ARG A O 1
ATOM 646 N N . ARG A 1 82 ? -7.500 -5.499 6.539 1.00 84.00 82 ARG A N 1
ATOM 647 C CA . ARG A 1 82 ? -7.998 -6.440 7.556 1.00 84.00 82 ARG A CA 1
ATOM 648 C C . ARG A 1 82 ? -8.444 -5.738 8.841 1.00 84.00 82 ARG A C 1
ATOM 650 O O . ARG A 1 82 ? -9.350 -6.226 9.503 1.00 84.00 82 ARG A O 1
ATOM 657 N N . TRP A 1 83 ? -7.784 -4.643 9.218 1.00 83.50 83 TRP A N 1
ATOM 658 C CA . TRP A 1 83 ? -8.018 -3.968 10.502 1.00 83.50 83 TRP A CA 1
ATOM 659 C C . TRP A 1 83 ? -9.030 -2.830 10.452 1.00 83.50 83 TRP A C 1
ATOM 661 O O . TRP A 1 83 ? -9.624 -2.508 11.477 1.00 83.50 83 TRP A O 1
ATOM 671 N N . LEU A 1 84 ? -9.191 -2.178 9.302 1.00 80.94 84 LEU A N 1
ATOM 672 C CA . LEU A 1 84 ? -10.083 -1.032 9.175 1.00 80.94 84 LEU A CA 1
ATOM 673 C C . LEU A 1 84 ? -11.392 -1.421 8.491 1.00 80.94 84 LEU A C 1
ATOM 675 O O . LEU A 1 84 ? -11.371 -2.237 7.571 1.00 80.94 84 LEU A O 1
ATOM 679 N N . PRO A 1 85 ? -12.514 -0.771 8.844 1.00 81.81 85 PRO A N 1
ATOM 680 C CA . PRO A 1 85 ? -13.802 -0.961 8.180 1.00 81.81 85 PRO A CA 1
ATOM 681 C C . PRO A 1 85 ? -13.855 -0.255 6.810 1.00 81.81 85 PRO A C 1
ATOM 683 O O . PRO A 1 85 ? -14.884 0.295 6.430 1.00 81.81 85 PRO A O 1
ATOM 686 N N . ILE A 1 86 ? -12.738 -0.240 6.072 1.00 83.31 86 ILE A N 1
ATOM 687 C CA . ILE A 1 86 ? -12.650 0.291 4.713 1.00 83.31 86 ILE A CA 1
ATOM 688 C C . ILE A 1 86 ? -12.444 -0.867 3.737 1.00 83.31 86 ILE A C 1
ATOM 690 O O . ILE A 1 86 ? -11.481 -1.629 3.837 1.00 83.31 86 ILE A O 1
ATOM 694 N N . SER A 1 87 ? -13.366 -1.011 2.795 1.00 87.56 87 SER A N 1
ATOM 695 C CA . SER A 1 87 ? -13.308 -2.055 1.774 1.00 87.56 87 SER A CA 1
ATOM 696 C C . SER A 1 87 ? -12.749 -1.469 0.492 1.00 87.56 87 SER A C 1
ATOM 698 O O . SER A 1 87 ? -13.265 -0.479 0.000 1.00 87.56 87 SER A O 1
ATOM 700 N N . TYR A 1 88 ? -11.707 -2.073 -0.067 1.00 92.12 88 TYR A N 1
ATOM 701 C CA . TYR A 1 88 ? -11.198 -1.737 -1.395 1.00 92.12 88 TYR A CA 1
ATOM 702 C C . TYR A 1 88 ? -10.609 -2.985 -2.046 1.00 92.12 88 TYR A C 1
ATOM 704 O O . TYR A 1 88 ? -10.101 -3.899 -1.380 1.00 92.12 88 TYR A O 1
ATOM 712 N N . THR A 1 89 ? -10.680 -3.033 -3.371 1.00 93.44 89 THR A N 1
ATOM 713 C CA . THR A 1 89 ? -10.058 -4.101 -4.152 1.00 93.44 89 THR A CA 1
ATOM 714 C C . THR A 1 89 ? -8.638 -3.686 -4.489 1.00 93.44 89 THR A C 1
ATOM 716 O O . THR A 1 89 ? -8.422 -2.576 -4.951 1.00 93.44 89 THR A O 1
ATOM 719 N N . MET A 1 90 ? -7.671 -4.578 -4.297 1.00 93.69 90 MET A N 1
ATOM 720 C CA . MET A 1 90 ? -6.275 -4.323 -4.644 1.00 93.69 90 MET A CA 1
ATOM 721 C C . MET A 1 90 ? -5.795 -5.370 -5.646 1.00 93.69 90 MET A C 1
ATOM 723 O O . MET A 1 90 ? -5.986 -6.571 -5.427 1.00 93.69 90 MET A O 1
ATOM 727 N N . LYS A 1 91 ? -5.182 -4.918 -6.738 1.00 95.81 91 LYS A N 1
ATOM 728 C CA . LYS A 1 91 ? -4.488 -5.753 -7.725 1.00 95.81 91 LYS A CA 1
ATOM 729 C C . LYS A 1 91 ? -3.042 -5.289 -7.828 1.00 95.81 91 LYS A C 1
ATOM 731 O O . LYS A 1 91 ? -2.789 -4.092 -7.805 1.00 95.81 91 LYS A O 1
ATOM 736 N N . ALA A 1 92 ? -2.113 -6.229 -7.932 1.00 96.44 92 ALA A N 1
ATOM 737 C CA . ALA A 1 92 ? -0.710 -5.929 -8.176 1.00 96.44 92 ALA A CA 1
ATOM 738 C C . ALA A 1 92 ? -0.405 -6.058 -9.672 1.00 96.44 92 ALA A C 1
ATOM 740 O O . ALA A 1 92 ? -0.921 -6.972 -10.318 1.00 96.44 92 ALA A O 1
ATOM 741 N N . VAL A 1 93 ? 0.438 -5.174 -10.201 1.00 95.94 93 VAL A N 1
ATOM 742 C CA . VAL A 1 93 ? 1.006 -5.294 -11.545 1.00 95.94 93 VAL A CA 1
ATOM 743 C C . VAL A 1 93 ? 2.522 -5.227 -11.448 1.00 95.94 93 VAL A C 1
ATOM 745 O O . VAL A 1 93 ? 3.071 -4.337 -10.801 1.00 95.94 93 VAL A O 1
ATOM 748 N N . MET A 1 94 ? 3.196 -6.183 -12.074 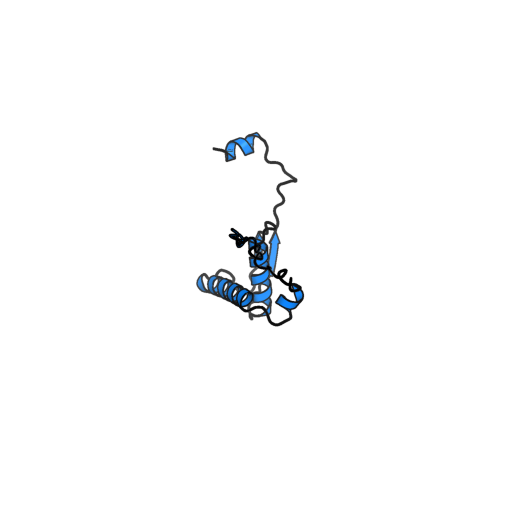1.00 94.44 94 MET A N 1
ATOM 749 C CA . MET A 1 94 ? 4.645 -6.192 -12.211 1.00 94.44 94 MET A CA 1
ATOM 750 C C . MET A 1 94 ? 4.970 -6.066 -13.687 1.00 94.44 94 MET A C 1
ATOM 752 O O . MET A 1 94 ? 4.447 -6.811 -14.512 1.00 94.44 94 MET A O 1
ATOM 756 N N . ILE A 1 95 ? 5.823 -5.103 -14.006 1.00 90.56 95 ILE A N 1
ATOM 757 C CA . ILE A 1 95 ? 6.276 -4.868 -15.367 1.00 90.56 95 ILE A CA 1
ATOM 758 C C . ILE A 1 95 ? 7.615 -5.583 -15.526 1.00 90.56 95 ILE A C 1
ATOM 760 O O . ILE A 1 95 ? 8.617 -5.161 -14.951 1.00 90.56 95 ILE A O 1
ATOM 764 N N . ASN A 1 96 ? 7.626 -6.675 -16.290 1.00 85.69 96 ASN A N 1
ATOM 765 C CA . ASN A 1 96 ? 8.854 -7.372 -16.649 1.00 85.69 96 ASN A CA 1
ATOM 766 C C . ASN A 1 96 ? 9.390 -6.817 -17.976 1.00 85.69 96 ASN A C 1
ATOM 768 O O . ASN A 1 96 ? 8.794 -7.025 -19.028 1.00 85.69 96 ASN A O 1
ATOM 772 N N . TRP A 1 97 ? 10.517 -6.107 -17.928 1.00 73.50 97 TRP A N 1
ATOM 773 C CA . TRP A 1 97 ? 11.130 -5.491 -19.113 1.00 73.50 97 TRP A CA 1
ATOM 774 C C . TRP A 1 97 ? 12.004 -6.453 -19.929 1.00 73.50 97 TRP A C 1
ATOM 776 O O . TRP A 1 97 ? 12.449 -6.100 -21.017 1.00 73.50 97 TRP A O 1
ATOM 786 N N . ILE A 1 98 ? 12.266 -7.661 -19.416 1.00 68.25 98 ILE A N 1
ATOM 787 C CA . ILE A 1 98 ? 13.192 -8.617 -20.044 1.00 68.25 98 ILE A CA 1
ATOM 788 C C . ILE A 1 98 ? 12.634 -9.146 -21.376 1.00 68.25 98 ILE A C 1
ATOM 790 O O . ILE A 1 98 ? 13.401 -9.414 -22.295 1.00 68.25 98 ILE A O 1
ATOM 794 N N . GLU A 1 99 ? 11.310 -9.243 -21.511 1.00 58.25 99 GLU A N 1
ATOM 795 C CA . GLU A 1 99 ? 10.658 -9.822 -22.697 1.00 58.25 99 GLU A CA 1
ATOM 796 C C . GLU A 1 99 ? 10.566 -8.851 -23.890 1.00 58.25 99 GLU A C 1
ATOM 798 O O . GLU A 1 99 ? 10.390 -9.283 -25.027 1.00 58.25 99 GLU A O 1
ATOM 803 N N . HIS A 1 100 ? 10.773 -7.548 -23.666 1.00 63.06 100 HIS A N 1
ATOM 804 C CA . HIS A 1 100 ? 10.829 -6.531 -24.718 1.00 63.06 100 HIS A CA 1
ATOM 805 C C . HIS A 1 100 ? 12.053 -5.632 -24.517 1.00 63.06 100 HIS A C 1
ATOM 807 O O . HIS A 1 100 ? 11.920 -4.515 -24.004 1.00 63.06 100 HIS A O 1
ATOM 813 N N . PRO A 1 101 ? 13.261 -6.094 -24.898 1.00 65.00 101 PRO A N 1
ATOM 814 C CA . PRO A 1 101 ? 14.447 -5.262 -24.818 1.00 65.00 101 PRO A CA 1
ATOM 815 C C . PRO A 1 101 ? 14.207 -3.973 -25.602 1.00 65.00 101 PRO A C 1
ATOM 817 O O . PRO A 1 101 ? 13.871 -3.988 -26.786 1.00 65.00 101 PRO A O 1
ATOM 820 N N . ILE A 1 102 ? 14.373 -2.848 -24.908 1.00 67.31 102 ILE A N 1
ATOM 821 C CA . ILE A 1 102 ? 14.382 -1.521 -25.516 1.00 67.31 102 ILE A CA 1
ATOM 822 C C . ILE A 1 102 ? 15.378 -1.575 -26.681 1.00 67.31 102 ILE A C 1
ATOM 824 O O . ILE A 1 102 ? 16.528 -1.972 -26.469 1.00 67.31 102 ILE A O 1
ATOM 828 N N . SER A 1 103 ? 14.949 -1.203 -27.891 1.00 75.19 103 SER A N 1
ATOM 829 C CA . SER A 1 103 ? 15.860 -1.148 -29.037 1.00 75.19 103 SER A CA 1
ATOM 830 C C . SER A 1 103 ? 17.053 -0.247 -28.711 1.00 75.19 103 SER A C 1
ATOM 832 O O . SER A 1 103 ? 16.916 0.722 -27.959 1.00 75.19 103 SER A O 1
ATOM 834 N N . GLU A 1 104 ? 18.230 -0.540 -29.264 1.00 76.81 104 GLU A N 1
ATOM 835 C CA . GLU A 1 104 ? 19.436 0.264 -29.005 1.00 76.81 104 GLU A CA 1
ATOM 836 C C . GLU A 1 104 ? 19.224 1.753 -29.340 1.00 76.81 104 GLU A C 1
ATOM 838 O O . GLU A 1 104 ? 19.665 2.632 -28.599 1.00 76.81 104 GLU A O 1
ATOM 843 N N . ASP A 1 105 ? 18.418 2.053 -30.363 1.00 78.50 105 ASP A N 1
ATOM 844 C CA . ASP A 1 105 ? 18.008 3.420 -30.709 1.00 78.50 105 ASP A CA 1
ATOM 845 C C . ASP A 1 105 ? 17.224 4.112 -29.589 1.00 78.50 105 ASP A C 1
ATOM 847 O O . ASP A 1 105 ? 17.394 5.307 -29.331 1.00 78.50 105 ASP A O 1
ATOM 851 N N . SER A 1 106 ? 16.362 3.365 -28.901 1.00 76.06 106 SER A N 1
ATOM 852 C CA . SER A 1 106 ? 15.553 3.881 -27.797 1.00 76.06 106 SER A CA 1
ATOM 853 C C . SER A 1 106 ? 16.374 3.996 -26.506 1.00 76.06 106 SER A C 1
ATOM 855 O O . SER A 1 106 ? 16.179 4.946 -25.746 1.00 76.06 106 SER A O 1
ATOM 857 N N . LYS A 1 107 ? 17.362 3.113 -26.291 1.00 76.12 107 LYS A N 1
ATOM 858 C CA . LYS A 1 107 ? 18.347 3.245 -25.198 1.00 76.12 107 LYS A CA 1
ATOM 859 C C . LYS A 1 107 ? 19.214 4.494 -25.362 1.00 76.12 107 LYS A C 1
ATOM 861 O O . LYS A 1 107 ? 19.448 5.202 -24.384 1.00 76.12 107 LYS A O 1
ATOM 866 N N . ASN A 1 108 ? 19.641 4.803 -26.587 1.00 78.31 108 ASN A N 1
ATOM 867 C CA . ASN A 1 108 ? 20.444 5.995 -26.882 1.00 78.31 108 ASN A CA 1
ATOM 868 C C . ASN A 1 108 ? 19.673 7.307 -26.664 1.00 78.31 108 ASN A C 1
ATOM 870 O O . ASN A 1 108 ? 20.275 8.311 -26.288 1.00 78.31 108 ASN A O 1
ATOM 874 N N . LYS A 1 109 ? 18.343 7.302 -26.831 1.00 79.62 109 LYS A N 1
ATOM 875 C CA . LYS A 1 109 ? 17.483 8.461 -26.527 1.00 79.62 109 LYS A CA 1
ATOM 876 C C . LYS A 1 109 ? 17.292 8.706 -25.026 1.00 79.62 109 LYS A C 1
ATOM 878 O O . LYS A 1 109 ? 17.137 9.855 -24.640 1.00 79.62 109 LYS A O 1
ATOM 883 N N . LEU A 1 110 ? 17.327 7.661 -24.195 1.00 74.69 110 LEU A N 1
ATOM 884 C CA . LEU A 1 110 ? 17.201 7.762 -22.729 1.00 74.69 110 LEU A CA 1
ATOM 885 C C . LEU A 1 110 ? 18.497 8.203 -22.027 1.00 74.69 110 LEU A C 1
ATOM 887 O O . LEU A 1 110 ? 18.463 8.570 -20.858 1.00 74.69 110 LEU A O 1
ATOM 891 N N . ARG A 1 111 ? 19.642 8.125 -22.716 1.00 70.62 111 ARG A N 1
ATOM 892 C CA . ARG A 1 111 ? 20.970 8.491 -22.193 1.00 70.62 111 ARG A CA 1
ATOM 893 C C . ARG A 1 111 ? 21.359 9.959 -22.430 1.00 70.62 111 ARG A C 1
ATOM 895 O O . ARG A 1 111 ? 22.503 10.311 -22.155 1.00 70.62 111 ARG A O 1
ATOM 902 N N . ARG A 1 112 ? 20.456 10.779 -22.977 1.00 50.75 112 ARG A N 1
ATOM 903 C CA . ARG A 1 112 ? 20.661 12.216 -23.208 1.00 50.75 112 ARG A CA 1
ATOM 904 C C . ARG A 1 112 ? 20.048 13.059 -22.105 1.00 50.75 112 ARG A C 1
ATOM 906 O O . ARG A 1 112 ? 18.963 12.673 -21.623 1.00 50.75 112 ARG A O 1
#

Radius of gyration: 25.03 Å; Cα contacts (8 Å, |Δi|>4): 67; chains: 1; bounding box: 82×29×64 Å

Sequence (112 aa):
MNNEFINNDTPLTEPQNEPEKKHPYQELIHGSMPPWVMRFIKGTGRTINTFSMIHQNERLLLGVSGGKDSLALALALSIRRRWLPISYTMKAVMINWIEHPISEDSKNKLRR

Solvent-ac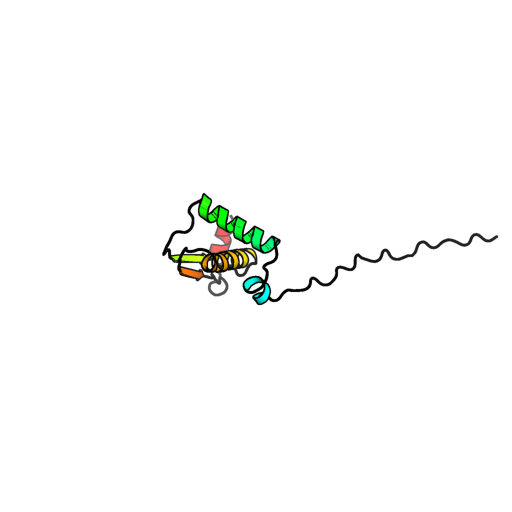cessible surface area (backbone atoms only — not comparable to full-atom values): 7290 Å² total; per-residue (Å²): 140,79,87,80,81,82,77,85,77,72,75,80,75,69,84,80,74,69,76,79,78,79,72,57,69,62,46,55,74,74,50,83,51,52,70,68,60,50,50,49,38,52,49,55,52,48,51,35,60,77,66,65,71,74,60,77,74,35,80,46,78,42,74,37,82,84,45,71,68,41,52,51,50,52,49,40,51,58,52,46,50,73,76,43,100,51,52,60,49,77,45,79,47,66,83,74,60,82,88,58,68,73,51,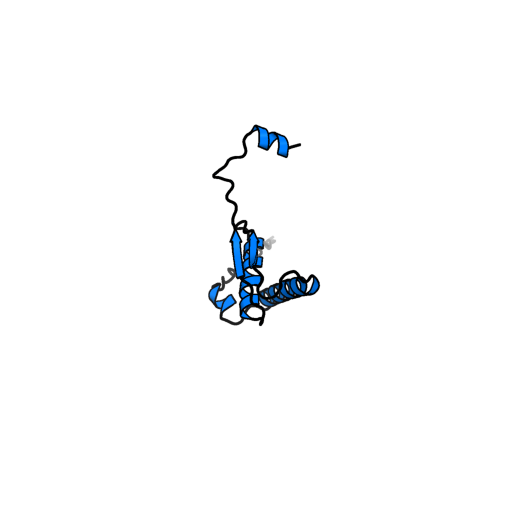70,73,57,51,59,61,71,74,108

=== Feature glossary ===
Key to the feature types in this record:

Secondary structure (8-state, DSSP). Secondary structure is the local, repeating backbone conformation. DSSP classifies it into eight states by reading the hydrogen-bond network: three helix types (H, G, I), two β types (E, B), two non-regular types (T, S), and unstructured coil (-).

Backbone torsions (φ/ψ). Backbone dihedral angles. Every residue except chain termini has a φ (preceding-C → N → Cα → C) and a ψ (N → Cα → C → next-N). They are reported in degrees following the IUPAC sign convention. Secondary structure is essentially a statement about which (φ, ψ) basin each residue occupies.

Predicted aligned error. Predicted Aligned Error (PAE) is an AlphaFold confidence matrix: entry (i, j) is the expected error in the position of residue j, in ångströms, when the prediction is superimposed on the true structure at residue i. Low PAE within a block of residues means that block is internally rigid and well-predicted; high PAE between two blocks means their relative placement is uncertain even if each block individually is confident.

B-factor. B-factor (Debye–Waller factor) reflects atomic displacement in the crystal lattice. It is an experimental observable (units Å²), not a prediction; low values mean the atom is pinned down, high values mean it moves or is heterogeneous across the crystal.

Secondary structure (3-state, P-SEA). Three-state secondary structure (P-SEA) collapses the eight DSSP classes into helix (a), strand (b), and coil (c). P-SEA assigns these from Cα geometry alone — distances and angles — without requiring backbone oxygens, so it works on any Cα trace.

Sequence. Primary structure: the covalent order of the twenty standard amino acids along the backbone. Two proteins with the same sequence will (almost always) fold to the same structure; two with 30% identity often share a fold but not the details.

pLDDT. pLDDT is the predicted lDDT-Cα score: AlphaFold's confidence that the local environment of each residue (all inter-atomic distances within 15 Å) is correctly placed. It is a per-residue number between 0 and 100, with higher meaning more reliable.

InterPro / GO / CATH / organism. Functional annotations link the protein to curated databases. InterPro entries identify conserved domains and families by matching the sequence against member-database signatures (Pfam, PROSITE, CDD, …). Gene Ontology (GO) terms describe molecular function, biological process, and cellular component in a controlled vocabulary. CATH places the structure in a hierarchical fold classification (Class/Architecture/Topology/Homologous-superfamily). The organism is the source species.

Contact-map, Ramachandran, and PAE plots. Three diagnostic plots accompany the record. The Cα contact map visualizes the tertiary structure as a 2D adjacency matrix (8 Å cutoff, sequence-local contacts suppressed). The Ramachandran plot shows the distribution of backbone (φ, ψ) torsions, with points in the α and β basins reflecting secondary structure content. The PAE plot shows AlphaFold's inter-residue confidence as a color matrix.

mmCIF coordinates. The mmCIF table is the protein's shape written out atom by atom. For each backbone N, Cα, C, and carbonyl O, it records an (x, y, z) coordinate triple in Å plus the residue type, chain letter, and residue number.

Radius of gyration, Cα contacts, bounding box. Three whole-structure scalars: the radius of gyration (RMS distance of Cα from centroid, in Å), the count of Cα–Cα contacts (pairs closer than 8 Å and separated by more than four residues in sequence — i.e. tertiary, not local, contacts), and the bounding-box dimensions. Together they distinguish compact globular folds from extended fibres or disordered chains.

Foldseek 3Di. The Foldseek 3Di string encodes local tertiary geometry as a 20-letter alphabet — one character per residue — derived from the relative positions of nearby Cα atoms. Unlike the amino-acid sequence, 3Di is a direct function of the 3D structure, so two proteins with the same fold have similar 3Di strings even at low sequence identity.

Rendered structure images. Six rendered views show the 3D structure from the faces of a cube — i.e. along ±x, ±y, ±z. Rendering representation is drawn randomly per protein from cartoon (secondary-structure ribbons), sticks (backbone bonds), or molecular surface; coloring is either N→C rainbow (blue at the N-terminus through red at the C-terminus) or one color per chain.

Nearest PDB structures. The Foldseek neighbor list gives the closest experimentally determined structures in the PDB, ranked by structural alignment. TM-score near 1 means near-identical fold; near 0.3 means only rough topology match. This is how one finds what a novel AlphaFold prediction most resembles in the solved-structure universe.

Solvent-accessible surface area. SASA measures how much of the protein is reachable by solvent. It is computed by rolling a water-sized probe over the atomic surface and summing the exposed area (Å²). Per-residue SASA distinguishes core (buried, low SASA) from surface (exposed, high SASA) residues; total SASA is a whole-molecule size measure.